Protein AF-R9PST9-F1 (afdb_monomer_lite)

Secondary structure (DSSP, 8-state):
-HHHHHHHHHHTTTTTTT--TTTHHHHHHHHHHHTS----EETTTEE--HHHHHHHHHHHHHHHHHHHHHHTT-

Organism: Dendroctonus ponderosae (NCBI:txid77166)

Radius of gyration: 22.93 Å; chains: 1; bounding box: 54×22×59 Å

InterPro domains:
  IPR004117 Olfactory receptor, insect [PF02949] (3-61)
  IPR004117 Olfactory receptor, insect [PTHR21137] (2-71)

pLDDT: mean 82.54, std 9.53, range [50.91, 95.0]

Foldseek 3Di:
DLLVVLVVLVVVPCVPDCNPPVCVVVSVVSNVVSVDGDFDQDPVQGGDDPVSVVVVVVVVVVVVVVVVVVVVVD

Sequence (74 aa):
EALKVGDSIFKSNWHKHGMALKVKPELIFTLARTQKPLEFKTQMIGSISLMQFMRVMKCAYSGLTLLLAVTDDE

Structure (mmCIF, N/CA/C/O backbone):
data_AF-R9PST9-F1
#
_entry.id   AF-R9PST9-F1
#
loop_
_atom_site.group_PDB
_atom_site.id
_atom_site.type_symbol
_atom_site.label_atom_id
_atom_site.label_alt_id
_atom_site.label_comp_id
_atom_site.label_asym_id
_atom_site.label_entity_id
_atom_site.label_seq_id
_atom_site.pdbx_PDB_ins_code
_atom_site.Cartn_x
_atom_site.Cartn_y
_atom_site.Cartn_z
_atom_site.occupancy
_atom_site.B_iso_or_equiv
_atom_site.auth_seq_id
_atom_site.auth_comp_id
_atom_site.auth_asym_id
_atom_site.auth_atom_id
_atom_site.pdbx_PDB_model_num
ATOM 1 N N . GLU A 1 1 ? -3.592 3.701 0.441 1.00 66.25 1 GLU A N 1
ATOM 2 C CA . GLU A 1 1 ? -5.022 3.604 0.816 1.00 66.25 1 GLU A CA 1
ATOM 3 C C . GLU A 1 1 ? -5.360 2.404 1.702 1.00 66.25 1 GLU A C 1
ATOM 5 O O . GLU A 1 1 ? -5.744 2.638 2.837 1.00 66.25 1 GLU A O 1
ATOM 10 N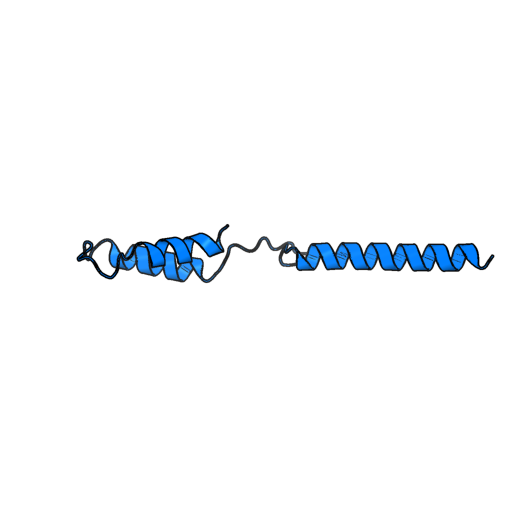 N . ALA A 1 2 ? -5.144 1.146 1.288 1.00 69.88 2 ALA A N 1
ATOM 11 C CA . ALA A 1 2 ? -5.520 -0.030 2.099 1.00 69.88 2 ALA A CA 1
ATOM 12 C C . ALA A 1 2 ? -4.918 -0.065 3.527 1.00 69.88 2 ALA A C 1
ATOM 14 O O . ALA A 1 2 ? -5.607 -0.437 4.472 1.00 69.88 2 ALA A O 1
ATOM 15 N N . LEU A 1 3 ? -3.669 0.388 3.701 1.00 78.25 3 LEU A N 1
ATOM 16 C CA . LEU A 1 3 ? -2.995 0.468 5.009 1.00 78.25 3 LEU A CA 1
ATOM 17 C C . LEU A 1 3 ? -3.642 1.479 5.974 1.00 78.25 3 LEU A C 1
ATOM 19 O O . LEU A 1 3 ? -3.634 1.270 7.181 1.00 78.25 3 LEU A O 1
ATOM 23 N N . LYS A 1 4 ? -4.248 2.555 5.454 1.00 85.38 4 LYS A N 1
ATOM 24 C CA . LYS A 1 4 ? -4.831 3.630 6.278 1.00 85.38 4 LYS A CA 1
ATOM 25 C C . LYS A 1 4 ? -6.118 3.196 6.980 1.00 85.38 4 LYS A C 1
ATOM 27 O O . LYS A 1 4 ? -6.521 3.814 7.959 1.00 85.38 4 LYS A O 1
ATOM 32 N N . VAL A 1 5 ? -6.769 2.143 6.484 1.00 86.19 5 VAL A N 1
ATOM 33 C CA . VAL A 1 5 ? -8.025 1.631 7.045 1.00 86.19 5 VAL A CA 1
ATOM 34 C C . VAL A 1 5 ? -7.809 1.106 8.466 1.00 86.19 5 VAL A C 1
ATOM 36 O O . VAL A 1 5 ? -8.590 1.439 9.353 1.00 86.19 5 VAL A O 1
ATOM 39 N N . GLY A 1 6 ? -6.726 0.358 8.709 1.00 86.06 6 GLY A N 1
ATOM 40 C CA . GLY A 1 6 ? -6.387 -0.144 10.045 1.00 86.06 6 GLY A CA 1
ATOM 41 C C . GLY A 1 6 ? -6.108 0.982 11.042 1.00 86.06 6 GLY A C 1
ATOM 42 O O . GLY A 1 6 ? -6.647 0.982 12.149 1.00 86.06 6 GLY A O 1
ATOM 43 N N . ASP A 1 7 ? -5.355 1.996 10.612 1.00 87.62 7 ASP A N 1
ATOM 44 C CA . ASP A 1 7 ? -5.059 3.181 11.425 1.00 87.62 7 ASP A CA 1
ATOM 45 C C . ASP A 1 7 ? -6.320 3.968 11.783 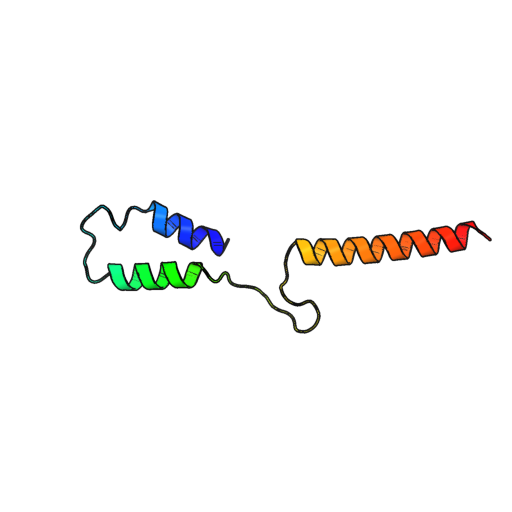1.00 87.62 7 ASP A C 1
ATOM 47 O O . ASP A 1 7 ? -6.489 4.382 12.931 1.00 87.62 7 ASP A O 1
ATOM 51 N N . SER A 1 8 ? -7.222 4.171 10.821 1.00 87.75 8 SER A N 1
ATOM 52 C CA . SER A 1 8 ? -8.497 4.852 11.058 1.00 87.75 8 SER A CA 1
ATOM 53 C C . SER A 1 8 ? -9.395 4.063 12.013 1.00 87.75 8 SER A C 1
ATOM 55 O O . SER A 1 8 ? -9.994 4.655 12.912 1.00 87.75 8 SER A O 1
ATOM 57 N N . ILE A 1 9 ? -9.442 2.731 11.883 1.00 86.69 9 ILE A N 1
ATOM 58 C CA . ILE A 1 9 ? -10.164 1.864 12.824 1.00 86.69 9 ILE A CA 1
ATOM 59 C C . ILE A 1 9 ? -9.565 2.007 14.223 1.00 86.69 9 ILE A C 1
ATOM 61 O O . ILE A 1 9 ? -10.308 2.234 15.172 1.00 86.69 9 ILE A O 1
ATOM 65 N N . PHE A 1 10 ? -8.243 1.9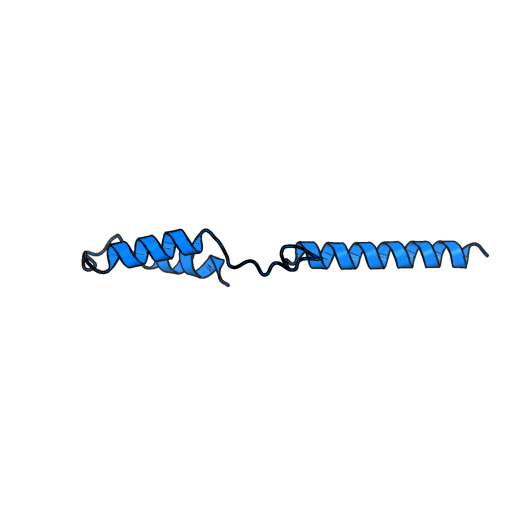49 14.386 1.00 84.56 10 PHE A N 1
ATOM 66 C CA . PHE A 1 10 ? -7.610 2.097 15.699 1.00 84.56 10 PHE A CA 1
ATOM 67 C C . PHE A 1 10 ? -7.864 3.480 16.328 1.00 84.56 10 PHE A C 1
ATOM 69 O O . PHE A 1 10 ? -8.239 3.574 17.501 1.00 84.56 10 PHE A O 1
ATOM 76 N N . LYS A 1 11 ? -7.749 4.552 15.533 1.00 88.56 11 LYS A N 1
ATOM 77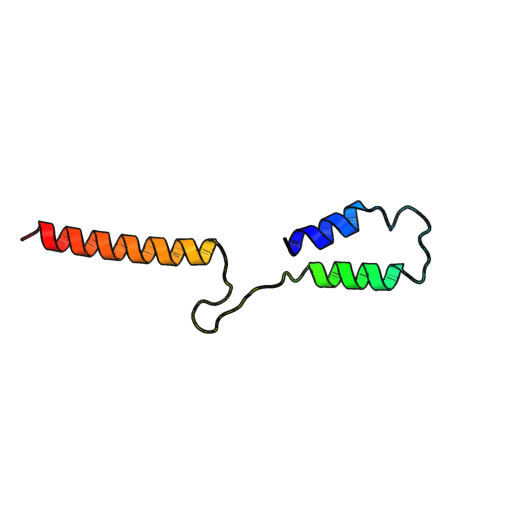 C CA . LYS A 1 11 ? -7.979 5.947 15.958 1.00 88.56 11 LYS A CA 1
ATOM 78 C C . LYS A 1 11 ? -9.434 6.257 16.321 1.00 88.56 11 LYS A C 1
ATOM 80 O O . LYS A 1 11 ? -9.676 7.248 17.004 1.00 88.56 11 LYS A O 1
ATOM 85 N N . SER A 1 12 ? -10.391 5.406 15.945 1.00 85.25 12 SER A N 1
ATOM 86 C CA . SER A 1 12 ? -11.805 5.560 16.322 1.00 85.25 12 SER A CA 1
ATOM 87 C C . SER A 1 12 ? -12.090 5.357 17.821 1.00 85.25 12 SER A C 1
ATOM 89 O O . SER A 1 12 ? -13.214 5.574 18.260 1.00 85.25 12 SER A O 1
ATOM 91 N N . ASN A 1 13 ? -11.095 4.953 18.627 1.00 84.19 13 ASN A N 1
ATOM 92 C CA . ASN A 1 13 ? -11.231 4.721 20.075 1.00 84.19 13 ASN A CA 1
ATOM 93 C C . ASN A 1 13 ? -12.341 3.717 20.458 1.00 84.19 13 ASN A C 1
ATOM 95 O O . ASN A 1 13 ? -12.831 3.729 21.589 1.00 84.19 13 ASN A O 1
ATOM 99 N N . TRP A 1 14 ? -12.687 2.790 19.559 1.00 80.75 14 TRP A N 1
ATOM 100 C CA . TRP A 1 14 ? -13.678 1.723 19.774 1.00 80.75 14 TRP A CA 1
ATOM 101 C C . TRP A 1 14 ? -13.441 0.867 21.032 1.00 80.75 14 TRP A C 1
ATOM 103 O O . TRP A 1 14 ? -14.359 0.239 21.552 1.00 80.75 14 TRP A O 1
ATOM 113 N N . HIS A 1 15 ? -12.201 0.834 21.524 1.00 77.31 15 HIS A N 1
ATOM 114 C CA . HIS A 1 15 ? -11.786 0.095 22.712 1.00 77.31 15 HIS A CA 1
ATOM 115 C C . HIS A 1 15 ? -12.017 0.861 24.028 1.00 77.31 15 HIS A C 1
ATOM 117 O O . HIS A 1 15 ? -11.979 0.239 25.087 1.00 77.31 15 HIS A O 1
ATOM 123 N N . LYS A 1 16 ? -12.250 2.184 23.984 1.00 78.44 16 LYS A N 1
ATOM 124 C CA . LYS A 1 16 ? -12.353 3.057 25.174 1.00 78.44 16 LYS A CA 1
ATOM 125 C C . LYS A 1 16 ? -13.781 3.337 25.626 1.00 78.44 16 LYS A C 1
ATOM 127 O O . LYS A 1 16 ? -14.017 3.555 26.808 1.00 78.44 16 LYS A O 1
ATOM 132 N N . HIS A 1 17 ? -14.735 3.374 24.704 1.00 62.97 17 HIS A N 1
ATOM 133 C CA . HIS A 1 17 ? -16.153 3.457 25.045 1.00 62.97 17 HIS A CA 1
ATOM 134 C C . HIS A 1 17 ? -16.756 2.063 24.987 1.00 62.97 17 HIS A C 1
ATOM 136 O O . HIS A 1 17 ? -16.297 1.242 24.199 1.00 62.97 17 HIS A O 1
ATOM 142 N N . GLY A 1 18 ? -17.730 1.775 25.855 1.00 66.12 18 GLY A N 1
ATOM 143 C CA . GLY A 1 18 ? -18.411 0.481 25.992 1.00 66.12 18 GLY A CA 1
ATOM 144 C C . GLY A 1 18 ? -19.219 0.083 24.754 1.00 66.12 18 GLY A C 1
ATOM 145 O O . GLY A 1 18 ? -20.421 -0.136 24.834 1.00 66.12 18 GLY A O 1
ATOM 146 N N . MET A 1 19 ? -18.561 0.019 23.599 1.00 66.38 19 MET A N 1
ATOM 147 C CA . MET A 1 19 ? -19.100 -0.408 22.326 1.00 66.38 19 MET A CA 1
ATOM 148 C C . MET A 1 19 ? -19.599 -1.843 22.479 1.00 66.38 19 MET A C 1
ATOM 150 O O . MET A 1 19 ? -18.944 -2.671 23.126 1.00 66.38 19 MET A O 1
ATOM 154 N N . ALA A 1 20 ? -20.775 -2.108 21.906 1.00 64.88 20 ALA A N 1
ATOM 155 C CA . ALA A 1 20 ? -21.474 -3.378 22.026 1.00 64.88 20 ALA A CA 1
ATOM 156 C C . ALA A 1 20 ? -20.511 -4.555 21.809 1.00 64.88 20 ALA A C 1
ATOM 158 O O . ALA A 1 20 ? -19.843 -4.642 20.777 1.00 64.88 20 ALA A O 1
ATOM 159 N N . LEU A 1 21 ? -20.463 -5.476 22.779 1.00 66.81 21 LEU A N 1
ATOM 160 C CA . LEU A 1 21 ? -19.594 -6.663 22.761 1.00 66.81 21 LEU A CA 1
ATOM 161 C C . LEU A 1 21 ? -19.733 -7.485 21.470 1.00 66.81 21 LEU A C 1
ATOM 163 O O . LEU A 1 21 ? -18.791 -8.161 21.079 1.00 66.81 21 LEU A O 1
ATOM 167 N N . LYS A 1 22 ? -20.881 -7.376 20.792 1.00 71.94 22 LYS A N 1
ATOM 168 C CA . LYS A 1 22 ? -21.163 -8.018 19.505 1.00 71.94 22 LYS A CA 1
ATOM 169 C C . LYS A 1 22 ? -20.339 -7.462 18.334 1.00 71.94 22 LYS A C 1
ATOM 171 O O . LYS A 1 22 ? -19.987 -8.226 17.453 1.00 71.94 22 LYS A O 1
ATOM 176 N N . VAL A 1 23 ? -19.988 -6.173 18.340 1.00 73.88 23 VAL A N 1
ATOM 177 C CA . VAL A 1 23 ? -19.294 -5.497 17.217 1.00 73.88 23 VAL A CA 1
ATOM 178 C C . VAL A 1 23 ? -17.767 -5.538 17.379 1.00 73.88 23 VAL A C 1
ATOM 180 O O . VAL A 1 23 ? -17.018 -5.483 16.407 1.00 73.88 23 VAL A O 1
ATOM 183 N N . LYS A 1 24 ? -17.276 -5.704 18.615 1.00 79.94 24 LYS A N 1
ATOM 184 C CA . LYS A 1 24 ? -15.842 -5.853 18.922 1.00 79.94 24 LYS A CA 1
ATOM 185 C C . LYS A 1 24 ? -15.130 -6.973 18.141 1.00 79.94 24 LYS A C 1
ATOM 187 O O . LYS A 1 24 ? -14.065 -6.685 17.597 1.00 79.94 24 LYS A O 1
ATOM 192 N N . PRO A 1 25 ? -15.638 -8.220 18.068 1.00 84.75 25 PRO A N 1
ATOM 193 C CA . PRO A 1 25 ? -14.936 -9.297 17.369 1.00 84.75 25 PRO A CA 1
ATOM 194 C C . PRO A 1 25 ? -14.809 -9.034 15.865 1.00 84.75 25 PRO A C 1
ATOM 196 O O . PRO A 1 25 ? -13.740 -9.255 15.299 1.00 84.75 25 PRO A O 1
ATOM 199 N N . GLU A 1 26 ? -15.847 -8.490 15.230 1.00 86.12 26 GLU A N 1
ATOM 200 C CA . GLU A 1 26 ? -15.821 -8.124 13.808 1.00 86.12 26 GLU A CA 1
ATOM 201 C C . GLU A 1 26 ? -14.793 -7.022 13.529 1.00 86.12 26 GLU A C 1
ATOM 203 O O . GLU A 1 26 ? -14.053 -7.068 12.542 1.00 86.12 26 GLU A O 1
ATOM 208 N N . LEU A 1 27 ? -14.694 -6.051 14.436 1.00 86.31 27 LEU A N 1
ATOM 209 C CA . LEU A 1 27 ? -13.745 -4.955 14.318 1.00 86.31 27 LEU A CA 1
ATOM 210 C C . LEU A 1 27 ? -12.296 -5.420 14.526 1.00 86.31 27 LEU A C 1
ATOM 212 O O . LEU A 1 27 ? -11.412 -5.015 13.773 1.00 86.31 27 LEU A O 1
ATOM 216 N N . ILE A 1 28 ? -12.055 -6.312 15.494 1.00 87.00 28 ILE A N 1
ATOM 217 C CA . ILE A 1 28 ? -10.744 -6.944 15.717 1.00 87.00 28 ILE A CA 1
ATOM 218 C C . ILE A 1 28 ? -10.342 -7.779 14.500 1.00 87.00 28 ILE A C 1
ATOM 220 O O . ILE A 1 28 ? -9.207 -7.676 14.036 1.00 87.00 28 ILE A O 1
ATOM 224 N N . PHE A 1 29 ? -11.265 -8.568 13.949 1.00 89.38 29 PHE A N 1
ATOM 225 C CA . PHE A 1 29 ? -11.017 -9.360 12.746 1.00 89.38 29 PHE A CA 1
ATOM 226 C C . PHE A 1 29 ? -10.674 -8.469 11.548 1.00 89.38 29 PHE A C 1
ATOM 228 O O . PHE A 1 29 ? -9.713 -8.724 10.819 1.00 89.38 29 PHE A O 1
ATOM 235 N N . THR A 1 30 ? -11.415 -7.375 11.377 1.00 86.69 30 THR A N 1
ATOM 236 C CA . THR A 1 30 ? -11.152 -6.391 10.324 1.00 86.69 30 THR A CA 1
ATOM 237 C C . THR A 1 30 ? -9.783 -5.739 10.511 1.00 86.69 30 THR A C 1
ATOM 239 O O . THR A 1 30 ? -9.014 -5.665 9.554 1.00 86.69 30 THR A O 1
ATOM 242 N N . LEU A 1 31 ? -9.424 -5.349 11.738 1.00 86.62 31 LEU A N 1
ATOM 243 C CA . LEU A 1 31 ? -8.110 -4.791 12.064 1.00 86.62 31 LEU A CA 1
ATOM 244 C C . LEU A 1 31 ? -6.982 -5.789 11.750 1.00 86.62 31 LEU A C 1
ATOM 246 O O . LEU A 1 31 ? -6.024 -5.432 11.066 1.00 86.62 31 LEU A O 1
ATOM 250 N N . ALA A 1 32 ? -7.124 -7.053 12.154 1.00 87.81 32 ALA A N 1
ATOM 251 C CA . ALA A 1 32 ? -6.161 -8.108 11.841 1.00 87.81 32 ALA A CA 1
ATOM 252 C C . ALA A 1 32 ? -6.000 -8.305 10.324 1.00 87.81 32 ALA A C 1
ATOM 254 O O . ALA A 1 32 ? -4.885 -8.458 9.823 1.00 87.81 32 ALA A O 1
ATOM 255 N N . ARG A 1 33 ? -7.095 -8.224 9.559 1.00 87.00 33 ARG A N 1
ATOM 256 C CA . ARG A 1 33 ? -7.050 -8.329 8.096 1.00 87.00 33 ARG A CA 1
ATOM 257 C C . ARG A 1 33 ? -6.367 -7.130 7.439 1.00 87.00 33 ARG A C 1
ATOM 259 O O . ARG A 1 33 ? -5.698 -7.309 6.427 1.00 87.00 33 ARG A O 1
ATOM 266 N N . THR A 1 34 ? -6.487 -5.926 8.001 1.00 86.81 34 THR A N 1
ATOM 267 C CA . THR A 1 34 ? -5.810 -4.733 7.453 1.00 86.81 34 THR A CA 1
ATOM 268 C C . THR A 1 34 ? -4.284 -4.784 7.566 1.00 86.81 34 THR A C 1
ATOM 270 O O . THR A 1 34 ? -3.609 -4.126 6.778 1.00 86.81 34 THR A O 1
ATOM 273 N N . GLN A 1 35 ? -3.729 -5.607 8.467 1.00 84.31 35 GLN A N 1
ATOM 274 C CA . GLN A 1 35 ? -2.277 -5.808 8.586 1.00 84.31 35 GLN A CA 1
ATOM 275 C C . GLN A 1 35 ? -1.660 -6.512 7.368 1.00 84.31 35 GLN A C 1
ATOM 277 O O . GLN A 1 35 ? -0.452 -6.435 7.161 1.00 84.31 35 GLN A O 1
ATOM 282 N N . LYS A 1 36 ? -2.479 -7.180 6.545 1.00 82.94 36 LYS A N 1
ATOM 283 C CA . LYS A 1 36 ? -2.078 -7.712 5.241 1.00 82.94 36 LYS A CA 1
ATOM 284 C C . LYS A 1 36 ? -2.662 -6.811 4.150 1.00 82.94 36 LYS A C 1
ATOM 286 O O . LYS A 1 36 ? -3.814 -7.012 3.756 1.00 82.94 36 LYS A O 1
ATOM 291 N N . P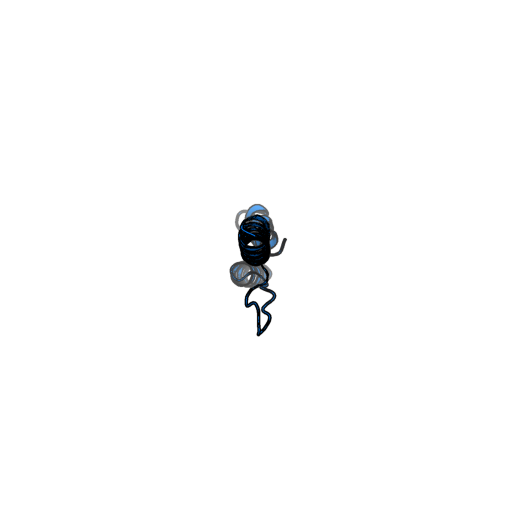RO A 1 37 ? -1.918 -5.791 3.687 1.00 72.50 37 PRO A N 1
ATOM 292 C CA . PRO A 1 37 ? -2.415 -4.899 2.654 1.00 72.50 37 PRO A CA 1
ATOM 293 C C . PRO A 1 37 ? -2.689 -5.668 1.361 1.00 72.50 37 PRO A C 1
ATOM 295 O O . PRO A 1 37 ? -2.043 -6.672 1.060 1.00 72.50 37 PRO A O 1
ATOM 298 N N . LEU A 1 38 ? -3.663 -5.182 0.592 1.00 74.12 38 LEU A N 1
ATOM 299 C CA . LEU A 1 38 ? -3.951 -5.724 -0.730 1.00 74.12 38 LEU A CA 1
ATOM 300 C C . LEU A 1 38 ? -2.768 -5.404 -1.651 1.00 74.12 38 LEU A C 1
ATOM 302 O O . LEU A 1 38 ? -2.551 -4.249 -2.017 1.00 74.12 38 LEU A O 1
ATOM 306 N N . GLU A 1 39 ? -1.993 -6.428 -1.989 1.00 73.25 39 GLU A N 1
ATOM 307 C CA . GLU A 1 39 ? -0.901 -6.330 -2.949 1.00 73.25 39 GLU A CA 1
ATOM 308 C C . GLU A 1 39 ? -1.378 -6.861 -4.298 1.00 73.25 39 GLU A C 1
ATOM 310 O O . GLU A 1 39 ? -1.751 -8.029 -4.421 1.00 73.25 39 GLU A O 1
ATOM 315 N N . PHE A 1 40 ? -1.338 -6.019 -5.328 1.00 75.75 40 PHE A N 1
ATOM 316 C CA . PHE A 1 40 ? -1.550 -6.480 -6.693 1.00 75.75 40 PHE A CA 1
ATOM 317 C C . PHE A 1 40 ? -0.283 -7.187 -7.160 1.00 75.75 40 PHE A C 1
ATOM 319 O O . PHE A 1 40 ? 0.732 -6.543 -7.424 1.00 75.75 40 PHE A O 1
ATOM 326 N N . LYS A 1 41 ? -0.326 -8.521 -7.211 1.00 77.19 41 LYS A N 1
ATOM 327 C CA . LYS A 1 41 ? 0.783 -9.345 -7.695 1.00 77.19 41 LYS A CA 1
ATOM 328 C C . LYS A 1 41 ? 0.535 -9.761 -9.136 1.00 77.19 41 LYS A C 1
ATOM 330 O O . LYS A 1 41 ? -0.504 -10.329 -9.452 1.00 77.19 41 LYS A O 1
ATOM 335 N N . THR A 1 42 ? 1.508 -9.494 -9.994 1.00 80.69 42 THR A N 1
ATOM 336 C CA . THR A 1 42 ? 1.586 -10.019 -11.363 1.00 80.69 42 THR A CA 1
ATOM 337 C C . THR A 1 42 ? 2.638 -11.121 -11.393 1.00 80.69 42 THR A C 1
ATOM 339 O O . THR A 1 42 ? 3.658 -11.022 -10.712 1.00 80.69 42 THR A O 1
ATOM 342 N N . GLN A 1 43 ? 2.408 -12.166 -12.189 1.00 76.12 43 GLN A N 1
ATOM 343 C CA . GLN A 1 43 ? 3.328 -13.301 -12.307 1.00 76.12 43 GLN A CA 1
ATOM 344 C C . GLN A 1 43 ? 4.726 -12.886 -12.801 1.00 76.12 43 GLN A C 1
ATOM 346 O O . GLN A 1 43 ? 5.711 -13.515 -12.436 1.00 76.12 43 GLN A O 1
ATOM 351 N N . MET A 1 44 ? 4.817 -11.815 -13.596 1.00 73.00 44 MET A N 1
ATOM 352 C CA . MET A 1 44 ? 6.067 -11.363 -14.218 1.00 73.00 44 MET A CA 1
ATOM 353 C C . MET A 1 44 ? 6.823 -10.322 -13.382 1.00 73.00 44 MET A C 1
ATOM 355 O O . MET A 1 44 ? 8.048 -10.308 -13.376 1.00 73.00 44 MET A O 1
ATOM 359 N N . ILE A 1 45 ? 6.108 -9.430 -12.688 1.00 70.75 45 ILE A N 1
ATOM 360 C CA . ILE A 1 45 ? 6.702 -8.246 -12.025 1.00 70.75 45 ILE A CA 1
ATOM 361 C C . ILE A 1 45 ? 6.635 -8.367 -10.487 1.00 70.75 45 ILE A C 1
ATOM 363 O O . ILE A 1 45 ? 7.285 -7.619 -9.750 1.00 70.75 45 ILE A O 1
ATOM 367 N N . GLY A 1 46 ? 5.881 -9.341 -9.970 1.00 80.38 46 GLY A N 1
ATOM 368 C CA . GLY A 1 46 ? 5.629 -9.503 -8.543 1.00 80.38 46 GLY A CA 1
ATOM 369 C C . GLY A 1 46 ? 4.658 -8.444 -8.018 1.00 80.38 46 GLY A C 1
ATOM 370 O O . GLY A 1 46 ? 3.688 -8.099 -8.689 1.00 80.38 46 GLY A O 1
ATOM 371 N N . SER A 1 47 ? 4.894 -7.949 -6.799 1.00 80.25 47 SER A N 1
ATOM 372 C CA . SER A 1 47 ? 4.062 -6.911 -6.170 1.00 80.25 47 SER A CA 1
ATOM 373 C C . SER A 1 47 ? 4.239 -5.564 -6.874 1.00 80.25 47 SER A C 1
ATOM 375 O O . SER A 1 47 ? 5.337 -4.998 -6.874 1.00 80.25 47 SER A O 1
ATOM 377 N N . ILE A 1 48 ? 3.159 -5.039 -7.457 1.00 80.56 48 ILE A N 1
ATOM 378 C CA . ILE A 1 48 ? 3.129 -3.711 -8.068 1.00 80.56 48 ILE A CA 1
ATOM 379 C C . ILE A 1 48 ? 3.312 -2.680 -6.955 1.00 80.56 48 ILE A C 1
ATOM 381 O O . ILE A 1 48 ? 2.422 -2.427 -6.146 1.00 80.56 48 ILE A O 1
ATOM 385 N N . SER A 1 49 ? 4.495 -2.077 -6.923 1.00 84.44 49 SER A N 1
ATOM 386 C CA . SER A 1 49 ? 4.855 -1.034 -5.971 1.00 84.44 49 SER A CA 1
ATOM 387 C C . SER A 1 49 ? 5.621 0.077 -6.674 1.00 84.44 49 SER A C 1
ATOM 389 O O . SER A 1 49 ? 6.243 -0.137 -7.717 1.00 84.44 49 SER A O 1
ATOM 391 N N . LEU A 1 50 ? 5.631 1.264 -6.064 1.00 85.31 50 LEU A N 1
ATOM 392 C CA . LEU A 1 50 ? 6.420 2.401 -6.544 1.00 85.31 50 LEU A CA 1
ATOM 393 C C . LEU A 1 50 ? 7.908 2.040 -6.690 1.00 85.31 50 LEU A C 1
ATOM 395 O O . LEU A 1 50 ? 8.581 2.495 -7.610 1.00 85.31 50 LEU A O 1
ATOM 399 N N . MET A 1 51 ? 8.412 1.166 -5.815 1.00 85.94 51 MET A N 1
ATOM 400 C CA . MET A 1 51 ? 9.784 0.675 -5.883 1.00 85.94 51 MET A CA 1
ATOM 401 C C . MET A 1 51 ? 10.042 -0.159 -7.143 1.00 85.94 51 MET A C 1
ATOM 403 O O . MET A 1 51 ? 11.083 0.014 -7.775 1.00 85.94 51 MET A O 1
ATOM 407 N N . GLN A 1 52 ? 9.102 -1.024 -7.537 1.00 86.00 52 GLN A N 1
ATOM 408 C CA . GLN A 1 52 ? 9.231 -1.787 -8.781 1.00 86.00 52 GLN A CA 1
ATOM 409 C C . GLN A 1 52 ? 9.149 -0.885 -10.012 1.00 86.00 52 GLN A C 1
ATOM 411 O O . GLN A 1 52 ? 9.956 -1.041 -10.925 1.00 86.00 52 GLN A O 1
ATOM 416 N N . PHE A 1 53 ? 8.260 0.112 -10.013 1.00 88.12 53 PHE A N 1
ATOM 417 C CA . PHE A 1 53 ? 8.216 1.112 -11.083 1.00 88.12 53 PHE A CA 1
ATOM 418 C C . PHE A 1 53 ? 9.566 1.832 -11.241 1.00 88.12 53 PHE A C 1
AT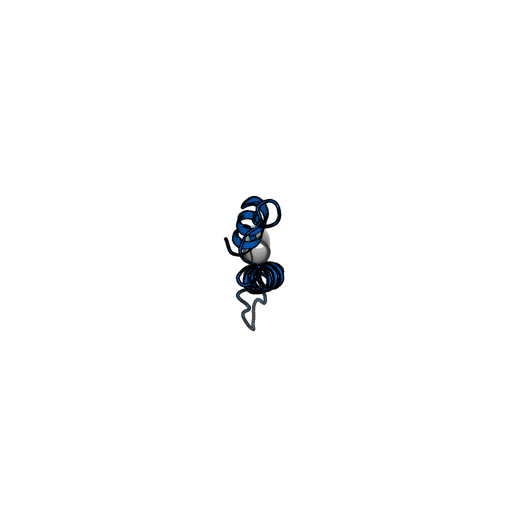OM 420 O O . PHE A 1 53 ? 10.119 1.890 -12.338 1.00 88.12 53 PHE A O 1
ATOM 427 N N . MET A 1 54 ? 10.156 2.299 -10.135 1.00 91.94 54 MET A N 1
ATOM 428 C CA . MET A 1 54 ? 11.475 2.936 -10.166 1.00 91.94 54 MET A CA 1
ATOM 429 C C . MET A 1 54 ? 12.578 1.999 -10.671 1.00 91.94 54 MET A C 1
ATOM 431 O O . MET A 1 54 ? 13.485 2.457 -11.361 1.00 91.94 54 MET A O 1
ATOM 435 N N . ARG A 1 55 ? 12.528 0.702 -10.342 1.00 90.31 55 ARG A N 1
ATOM 436 C CA . ARG A 1 55 ? 13.500 -0.282 -10.847 1.00 90.31 55 ARG A CA 1
ATOM 437 C C . ARG A 1 55 ? 13.425 -0.421 -12.362 1.00 90.31 55 ARG A C 1
ATOM 439 O O . ARG A 1 55 ? 14.467 -0.372 -13.009 1.00 90.31 55 ARG A O 1
ATOM 446 N N . VAL A 1 56 ? 12.218 -0.536 -12.915 1.00 91.00 56 VAL A N 1
ATOM 447 C CA . VAL A 1 56 ? 12.010 -0.609 -14.369 1.00 91.00 56 VAL A CA 1
ATOM 448 C C . VAL A 1 56 ? 12.542 0.654 -15.046 1.00 91.00 56 VAL A C 1
ATOM 450 O O . VAL A 1 56 ? 13.338 0.555 -15.976 1.00 91.00 56 VAL A O 1
ATOM 453 N N . MET A 1 57 ? 12.194 1.834 -14.525 1.00 93.62 57 MET A N 1
ATOM 454 C CA . MET A 1 57 ? 12.660 3.114 -15.073 1.00 93.62 57 MET A CA 1
ATOM 455 C C . MET A 1 57 ? 14.185 3.253 -15.039 1.00 93.62 57 MET A C 1
ATOM 457 O O . MET A 1 57 ? 14.787 3.661 -16.028 1.00 93.62 57 MET A O 1
ATOM 461 N N . LYS A 1 58 ? 14.830 2.881 -13.925 1.00 93.88 58 LYS A N 1
ATOM 462 C CA . LYS A 1 58 ? 16.296 2.916 -13.808 1.00 93.88 58 LYS A CA 1
ATOM 463 C C . LYS A 1 58 ? 16.974 1.962 -14.784 1.00 93.88 58 LYS A C 1
ATOM 465 O O . LYS A 1 58 ? 17.989 2.320 -15.367 1.00 93.88 58 LYS A O 1
ATOM 470 N N . CYS A 1 59 ? 16.418 0.766 -14.959 1.00 92.75 59 CYS A N 1
ATOM 471 C CA . CYS A 1 59 ? 16.961 -0.221 -15.884 1.00 92.75 59 CYS A CA 1
ATOM 472 C C . CYS A 1 59 ? 16.859 0.270 -17.337 1.00 92.75 59 CYS A C 1
ATOM 474 O O . CYS A 1 59 ? 17.853 0.240 -18.057 1.00 92.75 59 CYS A O 1
ATOM 476 N N . ALA A 1 60 ? 15.705 0.822 -17.728 1.00 94.44 60 ALA A N 1
ATOM 477 C CA . ALA A 1 60 ? 15.508 1.412 -19.051 1.00 94.44 60 ALA A CA 1
ATOM 478 C C . ALA A 1 60 ? 16.463 2.588 -19.308 1.00 94.44 60 ALA A C 1
ATOM 480 O O . ALA A 1 60 ? 17.116 2.632 -20.348 1.00 94.44 60 ALA A O 1
ATOM 481 N N . TYR A 1 61 ? 16.594 3.502 -18.340 1.00 94.25 61 TYR A N 1
ATOM 482 C CA . TYR A 1 61 ? 17.510 4.636 -18.444 1.00 94.25 61 TYR A CA 1
ATOM 483 C C . TYR A 1 61 ? 18.967 4.180 -18.563 1.00 94.25 61 TYR A C 1
ATOM 485 O O . TYR A 1 61 ? 19.671 4.628 -19.457 1.00 94.25 61 TYR A O 1
ATOM 493 N N . SER A 1 62 ? 19.402 3.233 -17.726 1.00 94.69 62 SER A N 1
ATOM 494 C CA . SER A 1 62 ? 20.758 2.680 -17.794 1.00 94.69 62 SER A CA 1
ATOM 495 C C . SER A 1 62 ? 21.051 2.031 -19.147 1.00 94.69 62 SER A C 1
ATOM 497 O O . SER A 1 62 ? 22.147 2.208 -19.668 1.00 94.69 62 SER A O 1
ATOM 499 N N . GLY A 1 63 ? 20.096 1.291 -19.718 1.00 94.56 63 GLY A N 1
ATOM 500 C CA . GLY A 1 63 ? 20.249 0.697 -21.047 1.00 94.56 63 GLY A CA 1
ATOM 501 C C . GLY A 1 63 ? 20.379 1.755 -22.144 1.00 94.56 63 GLY A C 1
ATOM 502 O O . GLY A 1 63 ? 21.270 1.663 -22.981 1.00 94.56 63 GLY A O 1
ATOM 503 N N . LEU A 1 64 ? 19.543 2.796 -22.096 1.00 93.94 64 LEU A N 1
ATOM 504 C CA . LEU A 1 64 ? 19.612 3.942 -23.009 1.00 93.94 64 LEU A CA 1
ATOM 505 C C . LEU A 1 64 ? 20.943 4.688 -22.905 1.00 93.94 64 LEU A C 1
ATOM 507 O O . LEU A 1 64 ? 21.544 4.995 -23.927 1.00 93.94 64 LEU A O 1
ATOM 511 N N . THR A 1 65 ? 21.424 4.951 -21.691 1.00 94.75 65 THR A N 1
ATOM 512 C CA . THR A 1 65 ? 22.713 5.620 -21.481 1.00 94.75 65 THR A CA 1
ATOM 513 C C . THR A 1 65 ? 23.872 4.806 -22.048 1.00 94.75 65 THR A C 1
ATOM 515 O O . THR A 1 65 ? 24.752 5.382 -22.673 1.00 94.75 65 THR A O 1
ATOM 518 N N . LEU A 1 66 ? 23.870 3.480 -21.875 1.00 95.00 66 LEU A N 1
ATOM 519 C CA . LEU A 1 66 ? 24.903 2.618 -22.457 1.00 95.00 66 LEU A CA 1
ATOM 520 C C . LEU A 1 66 ? 24.849 2.608 -23.988 1.00 95.00 66 LEU A C 1
ATOM 522 O O . LEU A 1 66 ? 25.891 2.673 -24.628 1.00 95.00 66 LEU A O 1
ATOM 526 N N . LEU A 1 67 ? 23.649 2.552 -24.572 1.00 93.75 67 LEU A N 1
ATOM 527 C CA . LEU A 1 67 ? 23.476 2.612 -26.026 1.00 93.75 67 LEU A CA 1
ATOM 528 C C . LEU A 1 67 ? 23.971 3.939 -26.604 1.00 93.75 67 LEU A C 1
ATOM 530 O O . LEU A 1 67 ? 24.670 3.935 -27.612 1.00 93.75 67 LEU A O 1
ATOM 534 N N . LEU A 1 68 ? 23.642 5.057 -25.954 1.00 93.56 68 LEU A N 1
ATOM 535 C CA . LEU A 1 68 ? 24.130 6.376 -26.355 1.00 93.56 68 LEU A CA 1
ATOM 536 C C . LEU A 1 68 ? 25.655 6.454 -26.252 1.00 93.56 68 LEU A C 1
ATOM 538 O O . LEU A 1 68 ? 26.294 6.838 -27.218 1.00 93.56 68 LEU A O 1
ATOM 542 N N . ALA A 1 69 ? 26.237 5.992 -25.143 1.00 92.62 69 ALA A N 1
ATOM 543 C CA . ALA A 1 69 ? 27.687 5.991 -24.961 1.00 92.62 69 ALA A CA 1
ATOM 544 C C . ALA A 1 69 ? 28.429 5.156 -26.017 1.00 92.62 69 ALA A C 1
ATOM 546 O O . ALA A 1 69 ? 29.500 5.551 -26.447 1.00 92.62 69 ALA A O 1
ATOM 547 N N . VAL A 1 70 ? 27.867 4.023 -26.451 1.00 91.62 70 VAL A N 1
ATOM 548 C CA . VAL A 1 70 ? 28.449 3.209 -27.535 1.00 91.62 70 VAL A CA 1
ATOM 549 C C . VAL A 1 70 ? 28.294 3.876 -28.903 1.00 91.62 70 VAL A C 1
ATOM 551 O O . VAL A 1 70 ? 29.142 3.684 -29.761 1.00 91.62 70 VAL A O 1
ATOM 554 N N . THR A 1 71 ? 27.223 4.644 -29.111 1.00 86.81 71 THR A N 1
ATOM 555 C CA . THR A 1 71 ? 26.971 5.341 -30.384 1.00 86.81 71 THR A CA 1
ATOM 556 C C . THR A 1 71 ? 27.798 6.626 -30.513 1.00 86.81 71 THR A C 1
ATOM 558 O O . THR A 1 71 ? 28.116 7.022 -31.624 1.00 86.81 71 THR A O 1
ATOM 561 N N . ASP A 1 72 ? 28.151 7.273 -29.397 1.00 75.62 72 ASP A N 1
ATOM 562 C CA . ASP A 1 72 ? 29.024 8.460 -29.362 1.00 75.62 72 ASP A CA 1
ATOM 563 C C . ASP A 1 72 ? 30.529 8.119 -29.493 1.00 75.62 72 ASP A C 1
ATOM 565 O O . ASP A 1 72 ? 31.340 9.027 -29.666 1.00 75.62 72 ASP A O 1
ATOM 569 N N . ASP A 1 73 ? 30.916 6.838 -29.381 1.00 61.56 73 ASP A N 1
ATOM 570 C CA . ASP A 1 73 ? 32.311 6.361 -29.504 1.00 61.56 73 ASP A CA 1
ATOM 571 C C . ASP A 1 73 ? 32.694 5.967 -30.960 1.00 61.56 73 ASP A C 1
ATOM 573 O O . ASP A 1 73 ? 33.846 5.611 -31.212 1.00 61.56 73 ASP A O 1
ATOM 577 N N . GLU A 1 74 ? 31.752 6.041 -31.919 1.00 50.91 74 GLU A N 1
ATOM 578 C CA . GLU A 1 74 ? 31.976 5.940 -33.385 1.00 50.91 74 GLU A CA 1
ATOM 579 C C . GLU A 1 74 ? 32.172 7.320 -34.042 1.00 50.91 74 GLU A C 1
ATOM 581 O O . GLU A 1 74 ? 33.066 7.428 -34.917 1.00 50.91 74 GLU A O 1
#